Protein AF-A0A843FZ41-F1 (afdb_monomer_lite)

pLDDT: mean 89.77, std 14.77, range [37.66, 98.44]

Sequence (73 aa):
MNKFDLSRSELSNLIDEWIFNERDRAILKRRLLDGICYEPLAEEFDMSVRQIKNIVYKSQVKLFTKMKKMNCP

Structure (mmCIF, N/CA/C/O backbone):
data_AF-A0A843FZ41-F1
#
_entry.id   AF-A0A843FZ41-F1
#
loop_
_atom_site.group_PDB
_atom_site.id
_atom_site.type_symbol
_atom_site.label_atom_id
_atom_site.label_alt_id
_atom_site.label_comp_id
_atom_site.label_asym_id
_atom_site.label_entity_id
_atom_site.label_seq_id
_atom_site.pdbx_PDB_ins_code
_atom_site.Cartn_x
_atom_site.Cartn_y
_atom_site.Cartn_z
_atom_site.occupancy
_atom_site.B_iso_or_equiv
_atom_site.auth_seq_id
_atom_site.auth_comp_id
_atom_site.auth_asym_id
_atom_site.auth_atom_id
_atom_site.pdbx_PDB_model_num
ATOM 1 N N . MET A 1 1 ? 9.451 -2.817 12.279 1.00 37.66 1 MET A N 1
ATOM 2 C CA . MET A 1 1 ? 8.647 -4.054 12.360 1.00 37.66 1 MET A CA 1
ATOM 3 C C . MET A 1 1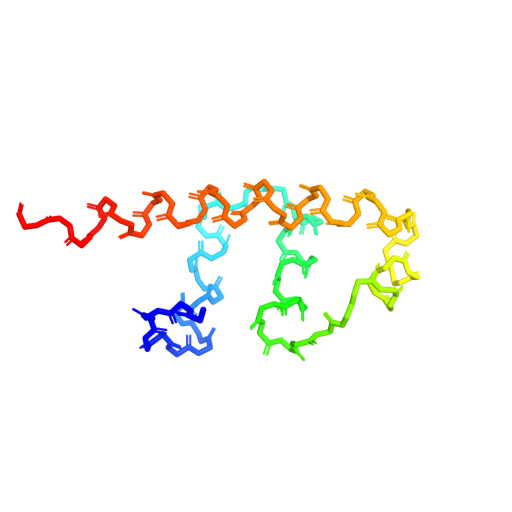 ? 7.365 -3.682 13.092 1.00 37.66 1 MET A C 1
ATOM 5 O O . MET A 1 1 ? 7.446 -3.309 14.255 1.00 37.66 1 MET A O 1
ATOM 9 N N . ASN A 1 2 ? 6.241 -3.550 12.383 1.00 49.12 2 ASN A N 1
ATOM 10 C CA . ASN A 1 2 ? 5.017 -2.978 12.958 1.00 49.12 2 ASN A CA 1
ATOM 11 C C . ASN A 1 2 ? 4.314 -4.000 13.865 1.00 49.12 2 ASN A C 1
ATOM 13 O O . ASN A 1 2 ? 4.016 -5.100 13.418 1.00 49.12 2 ASN A O 1
ATOM 17 N N . LYS A 1 3 ? 4.066 -3.605 15.122 1.00 49.62 3 LYS A N 1
ATOM 18 C CA . LYS A 1 3 ? 3.353 -4.346 16.179 1.00 49.62 3 LYS A CA 1
ATOM 19 C C . LYS A 1 3 ? 1.837 -4.401 15.924 1.00 49.62 3 LYS A C 1
ATOM 21 O O . LYS A 1 3 ? 1.069 -3.841 16.700 1.00 49.62 3 LYS A O 1
ATOM 26 N N . PHE A 1 4 ? 1.397 -4.996 14.826 1.00 61.69 4 PHE A N 1
ATOM 27 C CA . PHE A 1 4 ? -0.031 -5.215 14.609 1.00 61.69 4 PHE A CA 1
ATOM 28 C C . PHE A 1 4 ? -0.232 -6.650 14.133 1.00 61.69 4 PHE A C 1
ATOM 30 O O . PHE A 1 4 ? 0.049 -6.947 12.975 1.00 61.69 4 PHE A O 1
ATOM 37 N N . ASP A 1 5 ? -0.701 -7.520 15.032 1.00 73.12 5 ASP A N 1
ATOM 38 C CA . ASP A 1 5 ? -1.172 -8.874 14.708 1.00 73.12 5 ASP A CA 1
ATOM 39 C C . ASP A 1 5 ? -2.546 -8.780 14.030 1.00 73.12 5 ASP A C 1
ATOM 41 O O . ASP A 1 5 ? -3.565 -9.188 14.576 1.00 73.12 5 ASP A O 1
ATOM 45 N N . LEU A 1 6 ? -2.588 -8.155 12.852 1.00 83.12 6 LEU A N 1
ATOM 46 C CA . LEU A 1 6 ? -3.780 -8.152 12.010 1.00 83.12 6 LEU A CA 1
ATOM 47 C C . LEU A 1 6 ? -3.758 -9.382 11.113 1.00 83.12 6 LEU A C 1
ATOM 49 O O . LEU A 1 6 ? -2.763 -9.655 10.435 1.00 83.12 6 LEU A O 1
ATOM 53 N N . SER A 1 7 ? -4.886 -10.079 11.040 1.00 90.50 7 SER A N 1
ATOM 54 C CA . SER A 1 7 ? -5.104 -11.071 9.997 1.00 90.50 7 SER A CA 1
ATOM 55 C C . SER A 1 7 ? -5.067 -10.415 8.610 1.00 90.50 7 SER A C 1
ATOM 57 O O . SER A 1 7 ? -5.312 -9.214 8.437 1.00 90.50 7 SER A O 1
ATOM 59 N N . ARG A 1 8 ? -4.804 -11.227 7.579 1.00 93.38 8 ARG A N 1
ATOM 60 C CA . ARG A 1 8 ? -4.804 -10.774 6.178 1.00 93.38 8 ARG A CA 1
ATOM 61 C C . ARG A 1 8 ? -6.121 -10.076 5.803 1.00 93.38 8 ARG A C 1
ATOM 63 O O . ARG A 1 8 ? -6.096 -9.063 5.107 1.00 93.38 8 ARG A O 1
ATOM 70 N N . SER A 1 9 ? -7.252 -10.602 6.275 1.00 93.75 9 SER A N 1
ATOM 71 C CA . SER A 1 9 ? -8.586 -10.058 5.997 1.00 93.75 9 SER A CA 1
ATOM 72 C C . SER A 1 9 ? -8.813 -8.711 6.680 1.00 93.75 9 SER A C 1
ATOM 74 O O . SER A 1 9 ? -9.276 -7.777 6.032 1.00 93.75 9 SER A O 1
ATOM 76 N N . GLU A 1 10 ? -8.432 -8.570 7.952 1.00 92.62 10 GLU A N 1
ATOM 77 C CA . GLU A 1 10 ? -8.551 -7.295 8.672 1.00 92.62 10 GLU A CA 1
ATOM 78 C C . GLU A 1 10 ? -7.695 -6.207 8.026 1.00 92.62 10 GLU A C 1
ATOM 80 O O . GLU A 1 10 ? -8.167 -5.090 7.810 1.00 92.62 10 GLU A O 1
ATOM 85 N N . LEU A 1 11 ? -6.455 -6.536 7.649 1.00 92.12 11 LEU A N 1
ATOM 86 C CA . LEU A 1 11 ? -5.587 -5.588 6.959 1.00 92.12 11 LEU A CA 1
ATOM 87 C C . LEU A 1 11 ? -6.141 -5.215 5.577 1.00 92.12 11 LEU A C 1
ATOM 89 O O . LEU A 1 11 ? -6.117 -4.039 5.219 1.00 92.12 11 LEU A O 1
ATOM 93 N N . SER A 1 12 ? -6.683 -6.174 4.818 1.00 95.44 12 SER A N 1
ATOM 94 C CA . SER A 1 12 ? -7.343 -5.881 3.538 1.00 95.44 12 SER A CA 1
ATOM 95 C C . SER A 1 12 ? -8.520 -4.920 3.719 1.00 95.44 12 SER A C 1
ATOM 97 O O . SER A 1 12 ? -8.587 -3.916 3.013 1.00 95.44 12 SER A O 1
ATOM 99 N N . ASN A 1 13 ? -9.397 -5.185 4.690 1.00 94.81 13 ASN A N 1
ATOM 100 C CA . ASN A 1 13 ? -10.568 -4.350 4.962 1.00 94.81 13 ASN A CA 1
ATOM 101 C C . ASN A 1 13 ? -10.166 -2.932 5.384 1.00 94.81 13 ASN A C 1
ATOM 103 O O . ASN A 1 13 ? -10.747 -1.959 4.916 1.00 94.81 13 ASN A O 1
ATOM 107 N N . LEU A 1 14 ? -9.127 -2.789 6.212 1.00 93.50 14 LEU A N 1
ATOM 108 C CA . LEU A 1 14 ? -8.604 -1.477 6.597 1.00 93.50 14 LEU A CA 1
ATOM 109 C C . LEU A 1 14 ? -8.044 -0.695 5.401 1.00 93.50 14 LEU A C 1
ATOM 111 O O . LEU A 1 14 ? -8.197 0.526 5.335 1.00 93.50 14 LEU A O 1
ATOM 115 N N . ILE A 1 15 ? -7.378 -1.377 4.465 1.00 95.56 15 ILE A N 1
ATOM 116 C CA . ILE A 1 15 ? -6.896 -0.748 3.231 1.00 95.56 15 ILE A CA 1
ATOM 117 C C . ILE A 1 15 ? -8.083 -0.274 2.387 1.00 95.56 15 ILE A C 1
ATOM 119 O O . ILE A 1 15 ? -8.055 0.860 1.908 1.00 95.56 15 ILE A O 1
ATOM 123 N N . ASP A 1 16 ? -9.117 -1.105 2.238 1.00 96.56 16 ASP A N 1
ATOM 124 C CA . ASP A 1 16 ? -10.324 -0.767 1.477 1.00 96.56 16 ASP A CA 1
ATOM 125 C C . ASP A 1 16 ? -11.075 0.429 2.071 1.00 96.56 16 ASP A C 1
ATOM 127 O O . ASP A 1 16 ? -11.450 1.343 1.337 1.00 96.56 16 ASP A O 1
ATOM 131 N N . GLU A 1 17 ? -11.195 0.471 3.396 1.00 95.62 17 GLU A N 1
ATOM 132 C CA . GLU A 1 17 ? -11.880 1.538 4.126 1.00 95.62 17 GLU A CA 1
ATOM 133 C C . GLU A 1 17 ? -11.161 2.891 4.012 1.00 95.62 17 GLU A C 1
ATOM 135 O O . GLU A 1 17 ? -11.788 3.938 3.868 1.00 95.62 17 GLU A O 1
ATOM 140 N N . TRP A 1 18 ? -9.824 2.909 4.088 1.00 95.56 18 TRP A N 1
ATOM 141 C CA . TRP A 1 18 ? -9.083 4.166 4.260 1.00 95.56 18 TRP A CA 1
ATOM 142 C C . TRP A 1 18 ? -8.341 4.654 3.018 1.00 95.56 18 TRP A C 1
ATOM 144 O O . TRP A 1 18 ? -7.968 5.835 2.957 1.00 95.56 18 TRP A O 1
ATOM 154 N N . ILE A 1 19 ? -8.107 3.806 2.019 1.00 96.31 19 ILE A N 1
ATOM 155 C CA . ILE A 1 19 ? -7.419 4.178 0.780 1.00 96.31 19 ILE A CA 1
ATOM 156 C C . ILE A 1 19 ? -8.449 4.210 -0.354 1.00 96.31 19 ILE A C 1
ATOM 158 O O . ILE A 1 19 ? -8.882 3.192 -0.868 1.00 96.31 19 ILE A O 1
ATOM 162 N N . PHE A 1 20 ? -8.869 5.405 -0.764 1.00 95.12 20 PHE A N 1
ATOM 163 C CA . PHE A 1 20 ? -9.972 5.542 -1.726 1.00 95.12 20 PHE A CA 1
ATOM 164 C C . PHE A 1 20 ? -9.551 5.377 -3.185 1.00 95.12 20 PHE A C 1
ATOM 166 O O . PHE A 1 20 ? -10.371 4.994 -4.017 1.00 95.12 20 PHE A O 1
ATOM 173 N N . ASN A 1 21 ? -8.281 5.633 -3.502 1.00 96.62 21 ASN A N 1
ATOM 174 C CA . ASN A 1 21 ? -7.769 5.403 -4.844 1.00 96.62 21 ASN A CA 1
ATOM 175 C C . ASN A 1 21 ? -7.564 3.898 -5.066 1.00 96.62 21 ASN A C 1
ATOM 177 O O . ASN A 1 21 ? -6.829 3.252 -4.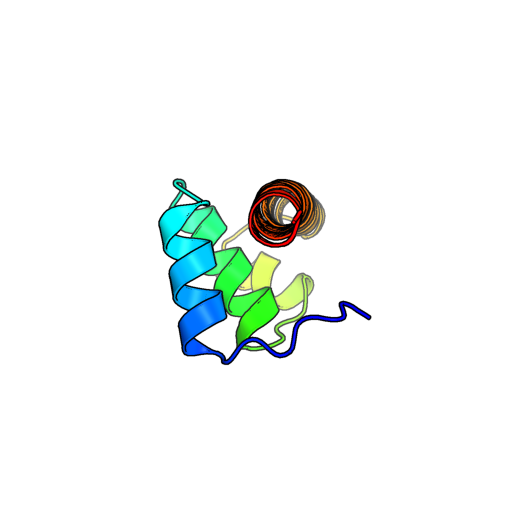324 1.00 96.62 21 ASN A O 1
ATOM 181 N N . GLU A 1 22 ? -8.219 3.353 -6.087 1.00 97.56 22 GLU A N 1
ATOM 182 C CA . GLU A 1 22 ? -8.207 1.921 -6.385 1.00 97.56 22 GLU A CA 1
ATOM 183 C C . GLU A 1 22 ? -6.818 1.392 -6.747 1.00 97.56 22 GLU A C 1
ATOM 185 O O . GLU A 1 22 ? -6.403 0.355 -6.230 1.00 97.56 22 GLU A O 1
ATOM 190 N N . ARG A 1 23 ? -6.064 2.133 -7.564 1.00 97.75 23 ARG A N 1
ATOM 191 C CA . ARG A 1 23 ? -4.689 1.765 -7.914 1.00 97.75 23 ARG A CA 1
ATOM 192 C C . ARG A 1 23 ? -3.806 1.740 -6.669 1.00 97.75 23 ARG A C 1
ATOM 194 O O . ARG A 1 23 ? -3.070 0.782 -6.459 1.00 97.75 23 ARG A O 1
ATOM 201 N N . ASP A 1 24 ? -3.913 2.755 -5.815 1.00 97.69 24 ASP A N 1
ATOM 202 C CA . ASP A 1 24 ? -3.121 2.821 -4.585 1.00 97.69 24 ASP A CA 1
ATOM 203 C C . ASP A 1 24 ? -3.505 1.690 -3.612 1.00 97.69 24 ASP A C 1
ATOM 205 O O . ASP A 1 24 ? -2.619 1.114 -2.977 1.00 97.69 24 ASP A O 1
ATOM 209 N N . ARG A 1 25 ? -4.794 1.310 -3.535 1.00 97.75 25 ARG A N 1
ATOM 210 C CA . ARG A 1 25 ? -5.239 0.110 -2.798 1.00 97.75 25 ARG A CA 1
ATOM 211 C C . ARG A 1 25 ? -4.577 -1.146 -3.331 1.00 97.75 25 ARG A C 1
ATOM 213 O O . ARG A 1 25 ? -4.028 -1.909 -2.542 1.00 97.75 25 ARG A O 1
ATOM 220 N N . ALA A 1 26 ? -4.638 -1.364 -4.643 1.00 98.06 26 ALA A N 1
ATOM 221 C CA . ALA A 1 26 ? -4.088 -2.553 -5.280 1.00 98.06 26 ALA A CA 1
ATOM 222 C C . ALA A 1 26 ? -2.578 -2.670 -5.015 1.00 98.06 26 ALA A C 1
ATOM 224 O O . ALA A 1 26 ? -2.124 -3.699 -4.510 1.00 98.06 26 ALA A O 1
ATOM 225 N N . ILE A 1 27 ? -1.825 -1.584 -5.225 1.00 98.06 27 ILE A N 1
ATOM 226 C CA . ILE A 1 27 ? -0.387 -1.509 -4.923 1.00 98.06 27 ILE A CA 1
ATOM 227 C C . ILE A 1 27 ? -0.125 -1.844 -3.448 1.00 98.06 27 ILE A C 1
ATOM 229 O O . ILE A 1 27 ? 0.769 -2.631 -3.125 1.00 98.06 27 ILE A O 1
ATOM 233 N N . LEU A 1 28 ? -0.904 -1.264 -2.531 1.00 96.94 28 LEU A N 1
ATOM 234 C CA . LEU A 1 28 ? -0.697 -1.456 -1.100 1.00 96.94 28 LEU A CA 1
ATOM 235 C C . LEU A 1 28 ? -1.044 -2.880 -0.644 1.00 96.94 28 LEU A C 1
ATOM 237 O O . LEU A 1 28 ? -0.321 -3.430 0.185 1.00 96.94 28 LEU A O 1
ATOM 241 N N . LYS A 1 29 ? -2.093 -3.496 -1.203 1.00 96.81 29 LYS A N 1
ATOM 242 C CA . LYS A 1 29 ? -2.459 -4.896 -0.945 1.00 96.81 29 LYS A CA 1
ATOM 243 C C . LYS A 1 29 ? -1.369 -5.847 -1.425 1.00 96.81 29 LYS A C 1
ATOM 245 O O . LYS A 1 29 ? -0.910 -6.665 -0.634 1.00 96.81 29 LYS A O 1
ATOM 250 N N . ARG A 1 30 ? -0.871 -5.682 -2.654 1.00 97.62 30 ARG A N 1
ATOM 251 C CA . ARG A 1 30 ? 0.258 -6.477 -3.166 1.00 97.62 30 ARG A CA 1
ATOM 252 C C . ARG A 1 30 ? 1.496 -6.334 -2.281 1.00 97.62 30 ARG A C 1
ATOM 254 O O . ARG A 1 30 ? 2.162 -7.314 -1.959 1.00 97.62 30 ARG A O 1
ATOM 261 N N . ARG A 1 31 ? 1.785 -5.113 -1.819 1.00 96.19 31 ARG A N 1
ATOM 262 C CA . ARG A 1 31 ? 2.947 -4.855 -0.961 1.00 96.19 31 ARG A CA 1
ATOM 263 C C . ARG A 1 31 ? 2.807 -5.449 0.440 1.00 96.19 31 ARG A C 1
ATOM 265 O O . ARG A 1 31 ? 3.766 -6.026 0.944 1.00 96.19 31 ARG A O 1
ATOM 272 N N . LEU A 1 32 ? 1.667 -5.241 1.096 1.00 93.94 32 LEU A N 1
ATOM 273 C CA . LEU A 1 32 ? 1.480 -5.574 2.512 1.00 93.94 32 LEU A CA 1
ATOM 274 C C . LEU A 1 32 ? 0.930 -6.981 2.745 1.00 93.94 32 LEU A C 1
ATOM 276 O O . LEU A 1 32 ? 1.284 -7.592 3.747 1.00 93.94 32 LEU A O 1
ATOM 280 N N . LEU A 1 33 ? 0.072 -7.480 1.854 1.00 94.62 33 LEU A N 1
ATOM 281 C CA . LEU A 1 33 ? -0.548 -8.798 1.989 1.00 94.62 33 LEU A CA 1
ATOM 282 C C . LEU A 1 33 ? 0.271 -9.883 1.281 1.00 94.62 33 LEU A C 1
ATOM 284 O O . LEU A 1 33 ? 0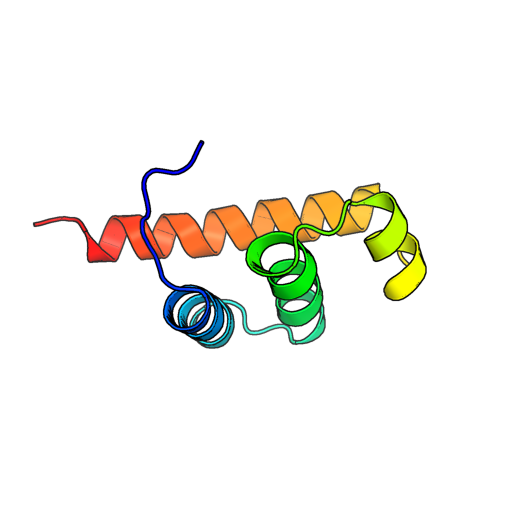.383 -10.984 1.812 1.00 94.62 33 LEU A O 1
ATOM 288 N N . ASP A 1 34 ? 0.830 -9.580 0.105 1.00 94.56 34 ASP A N 1
ATOM 289 C CA . ASP A 1 34 ? 1.562 -10.559 -0.719 1.00 94.56 34 ASP A CA 1
ATOM 290 C C . ASP A 1 34 ? 3.094 -10.406 -0.628 1.00 94.56 34 ASP A C 1
ATOM 292 O O . ASP A 1 34 ? 3.835 -11.247 -1.128 1.00 94.56 34 ASP A O 1
ATOM 296 N N . GLY A 1 35 ? 3.593 -9.342 0.013 1.00 94.50 35 GLY A N 1
ATOM 297 C CA . GLY A 1 35 ? 5.026 -9.136 0.255 1.00 94.50 35 GLY A CA 1
ATOM 298 C C . GLY A 1 35 ? 5.850 -8.724 -0.972 1.00 94.50 35 GLY A C 1
ATOM 299 O O . GLY A 1 35 ? 7.080 -8.724 -0.899 1.00 94.50 35 GLY A O 1
ATOM 300 N N . ILE A 1 36 ? 5.212 -8.338 -2.082 1.00 97.25 36 ILE A N 1
ATOM 301 C CA . ILE A 1 36 ? 5.896 -8.025 -3.349 1.00 97.25 36 ILE A CA 1
ATOM 302 C C . ILE A 1 36 ? 6.840 -6.821 -3.194 1.00 97.25 36 ILE A C 1
ATOM 304 O O . ILE A 1 36 ? 6.500 -5.826 -2.546 1.00 97.25 36 ILE A O 1
ATOM 308 N N . CYS A 1 37 ? 8.047 -6.908 -3.764 1.00 97.25 37 CYS A N 1
ATOM 309 C CA . CYS A 1 37 ? 9.048 -5.831 -3.777 1.00 97.25 37 CYS A CA 1
ATOM 310 C C . CYS A 1 37 ? 8.625 -4.638 -4.655 1.00 97.25 37 CYS A C 1
ATOM 312 O O . CYS A 1 37 ? 7.648 -4.705 -5.391 1.00 97.25 37 CYS A O 1
ATOM 314 N N . TYR A 1 38 ? 9.343 -3.514 -4.577 1.00 97.88 38 TYR A N 1
ATOM 315 C CA . TYR A 1 38 ? 8.943 -2.302 -5.303 1.00 97.88 38 TYR A CA 1
ATOM 316 C C . TYR A 1 38 ? 9.174 -2.397 -6.814 1.00 97.88 38 TYR A C 1
ATOM 318 O O . TYR A 1 38 ? 8.446 -1.763 -7.568 1.00 97.88 38 TYR A O 1
ATOM 326 N N . GLU A 1 39 ? 10.175 -3.161 -7.241 1.00 97.94 39 GLU A N 1
ATOM 327 C CA . GLU A 1 39 ? 10.568 -3.338 -8.636 1.00 97.94 39 GLU A CA 1
ATOM 328 C C . GLU A 1 39 ? 9.510 -4.140 -9.419 1.00 97.94 39 GLU A C 1
ATOM 330 O O . GLU A 1 39 ? 9.009 -3.607 -10.405 1.00 97.94 39 GLU A O 1
ATOM 335 N N . PRO A 1 40 ? 9.018 -5.306 -8.945 1.00 98.19 40 PRO A N 1
ATOM 336 C CA . PRO A 1 40 ? 7.908 -5.985 -9.618 1.00 98.19 40 PRO A CA 1
ATOM 337 C C . PRO A 1 40 ? 6.602 -5.178 -9.618 1.00 98.19 40 PRO A C 1
ATOM 339 O O . PRO A 1 40 ? 5.838 -5.250 -10.570 1.00 98.19 40 PRO A O 1
ATOM 342 N N . LEU A 1 41 ? 6.337 -4.374 -8.579 1.00 98.00 41 LEU A N 1
ATOM 343 C CA . LEU A 1 41 ? 5.174 -3.474 -8.564 1.00 98.00 41 LEU A CA 1
ATOM 344 C C . LEU A 1 41 ? 5.308 -2.344 -9.590 1.00 98.00 41 LEU A C 1
ATOM 346 O O . LEU A 1 41 ? 4.319 -1.900 -10.159 1.00 98.00 41 LEU A O 1
ATOM 350 N N . ALA A 1 42 ? 6.523 -1.841 -9.797 1.00 98.25 42 ALA A N 1
ATOM 351 C CA . ALA A 1 42 ? 6.793 -0.832 -10.811 1.00 98.25 42 ALA A CA 1
ATOM 352 C C . ALA A 1 42 ? 6.487 -1.381 -12.212 1.00 98.25 42 ALA A C 1
ATOM 354 O O . ALA A 1 42 ? 5.815 -0.710 -12.990 1.00 98.25 42 ALA A O 1
ATOM 355 N N . GLU A 1 43 ? 6.897 -2.620 -12.481 1.00 97.88 43 GLU A N 1
ATOM 356 C CA . GLU A 1 43 ? 6.581 -3.330 -13.723 1.00 97.88 43 GLU A CA 1
ATOM 357 C C . GLU A 1 43 ? 5.076 -3.619 -13.859 1.00 97.88 43 GLU A C 1
ATOM 359 O O . GLU A 1 43 ? 4.480 -3.283 -14.877 1.00 97.88 43 GLU A O 1
ATOM 364 N N . GLU A 1 44 ? 4.435 -4.181 -12.828 1.00 97.75 44 GLU A N 1
ATOM 365 C CA . GLU A 1 44 ? 3.014 -4.568 -12.851 1.00 97.75 44 GLU A CA 1
ATOM 366 C C . GLU A 1 44 ? 2.070 -3.382 -13.098 1.00 97.75 44 GLU A C 1
ATOM 368 O O . GLU A 1 44 ? 1.056 -3.526 -13.779 1.00 97.75 44 GLU A O 1
ATOM 373 N N . PHE A 1 45 ? 2.389 -2.214 -12.538 1.00 97.56 45 PHE A N 1
ATOM 374 C CA . PHE A 1 45 ? 1.532 -1.029 -12.609 1.00 97.56 45 PHE A CA 1
ATOM 375 C C . PHE A 1 45 ? 1.998 0.009 -13.643 1.00 97.56 45 PHE A C 1
ATOM 377 O O . PHE A 1 45 ? 1.390 1.078 -13.709 1.00 97.56 45 PHE A O 1
ATOM 384 N N . ASP A 1 46 ? 3.042 -0.289 -14.426 1.00 98.00 46 ASP A N 1
ATOM 385 C CA . ASP A 1 46 ? 3.665 0.617 -15.406 1.00 98.00 46 ASP A CA 1
ATOM 386 C C . ASP A 1 46 ? 4.049 1.983 -14.795 1.00 98.00 46 ASP A C 1
ATOM 388 O O . ASP A 1 46 ? 3.647 3.066 -15.227 1.00 98.00 46 ASP A O 1
ATOM 392 N N . MET A 1 47 ? 4.792 1.938 -13.685 1.00 97.81 47 MET A N 1
ATOM 393 C CA . MET A 1 47 ? 5.226 3.121 -12.935 1.00 97.81 47 MET A CA 1
ATOM 394 C C . MET A 1 47 ? 6.704 3.021 -12.582 1.00 97.81 47 MET A C 1
ATOM 396 O O . MET A 1 47 ? 7.256 1.944 -12.420 1.00 97.81 47 MET A O 1
ATOM 400 N N . SER A 1 48 ? 7.366 4.151 -12.340 1.00 98.44 48 SER A N 1
ATOM 401 C CA . SER A 1 48 ? 8.715 4.109 -11.769 1.00 98.44 48 SER A CA 1
ATOM 402 C C . SER A 1 48 ? 8.695 3.593 -10.323 1.00 98.44 48 SER A C 1
ATOM 404 O O . SER A 1 48 ? 7.805 3.924 -9.532 1.00 98.44 48 SER A O 1
ATOM 406 N N . VAL A 1 49 ? 9.763 2.900 -9.915 1.00 98.38 49 VAL A N 1
ATOM 407 C CA . VAL A 1 49 ? 9.986 2.467 -8.518 1.00 98.38 49 VAL A CA 1
ATOM 408 C C . VAL A 1 49 ? 9.832 3.629 -7.529 1.00 98.38 49 VAL A C 1
ATOM 410 O O . VAL A 1 49 ? 9.310 3.462 -6.426 1.00 98.38 49 VAL A O 1
ATOM 413 N N . ARG A 1 50 ? 10.245 4.842 -7.921 1.00 98.44 50 ARG A N 1
ATOM 414 C CA . ARG A 1 50 ? 10.084 6.056 -7.108 1.00 98.44 50 ARG A CA 1
ATOM 415 C C . ARG A 1 50 ? 8.612 6.406 -6.884 1.00 98.44 50 ARG A C 1
ATOM 417 O O . ARG A 1 50 ? 8.241 6.753 -5.763 1.00 98.44 50 ARG A O 1
ATOM 424 N N . GLN A 1 51 ? 7.780 6.332 -7.921 1.00 98.25 51 GLN A N 1
ATOM 425 C CA . GLN A 1 51 ? 6.345 6.591 -7.794 1.00 98.25 51 GLN A CA 1
ATOM 426 C C . GLN A 1 51 ? 5.672 5.534 -6.914 1.00 98.25 51 GLN A C 1
ATOM 428 O O . GLN A 1 51 ? 4.929 5.911 -6.009 1.00 98.25 51 GLN A O 1
ATOM 433 N N . ILE A 1 52 ? 6.002 4.250 -7.096 1.00 98.44 52 ILE A N 1
ATOM 434 C CA . ILE A 1 52 ? 5.502 3.165 -6.238 1.00 98.44 52 ILE A CA 1
ATOM 435 C C . ILE A 1 52 ? 5.864 3.417 -4.773 1.00 98.44 52 ILE A C 1
ATOM 437 O O . ILE A 1 52 ? 4.985 3.415 -3.912 1.00 98.44 52 ILE A O 1
ATOM 441 N N . LYS A 1 53 ? 7.13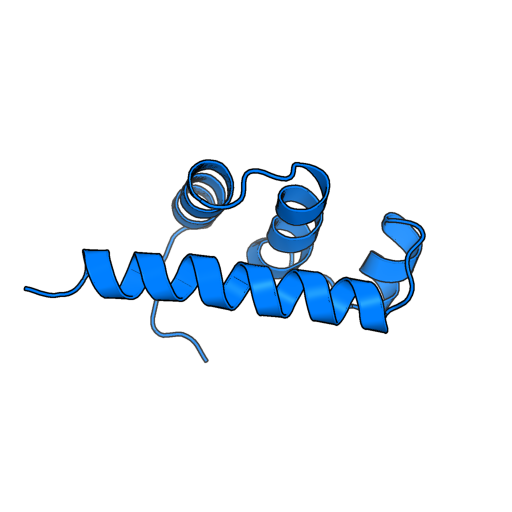9 3.707 -4.475 1.00 98.19 53 LYS A N 1
ATOM 442 C CA . LYS A 1 53 ? 7.583 4.037 -3.112 1.00 98.19 53 LYS A CA 1
ATOM 443 C C . LYS A 1 53 ? 6.775 5.198 -2.535 1.00 98.19 53 LYS A C 1
ATOM 445 O O . LYS A 1 53 ? 6.257 5.084 -1.428 1.00 98.19 53 LYS A O 1
ATOM 450 N N . ASN A 1 54 ? 6.607 6.286 -3.287 1.00 98.31 54 ASN A N 1
ATOM 451 C CA . ASN A 1 54 ? 5.826 7.442 -2.841 1.00 98.31 54 ASN A CA 1
ATOM 452 C C . ASN A 1 54 ? 4.367 7.082 -2.515 1.00 98.31 54 ASN A C 1
ATOM 454 O O . ASN A 1 54 ? 3.848 7.546 -1.498 1.00 98.31 54 ASN A O 1
ATOM 458 N N . ILE A 1 55 ? 3.717 6.261 -3.347 1.00 97.75 55 ILE A N 1
ATOM 459 C CA . ILE A 1 55 ? 2.347 5.779 -3.115 1.00 97.75 55 ILE A CA 1
ATOM 460 C C . ILE A 1 55 ? 2.288 4.938 -1.840 1.00 97.75 55 ILE A C 1
ATOM 462 O O . ILE A 1 55 ? 1.461 5.208 -0.964 1.00 97.75 55 ILE A O 1
ATOM 466 N N . VAL A 1 56 ? 3.192 3.964 -1.700 1.00 97.38 56 VAL A N 1
ATOM 467 C CA . VAL A 1 56 ? 3.243 3.075 -0.533 1.00 97.38 56 VAL A CA 1
ATOM 468 C C . VAL A 1 56 ? 3.464 3.878 0.745 1.00 97.38 56 VAL A C 1
ATOM 470 O O . VAL A 1 56 ? 2.689 3.729 1.687 1.00 97.38 56 VAL A O 1
ATOM 473 N N . TYR A 1 57 ? 4.451 4.777 0.780 1.00 96.81 57 TY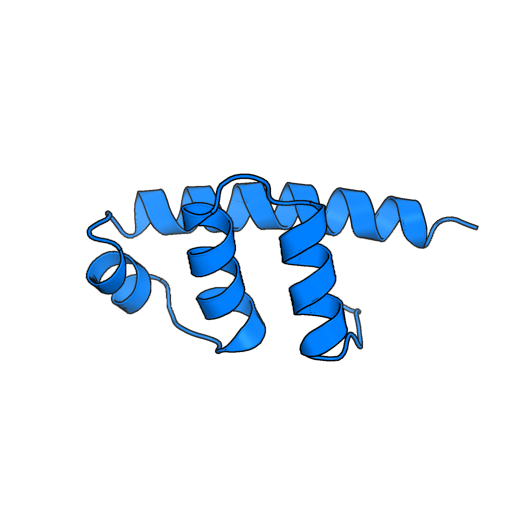R A N 1
ATOM 474 C CA . TYR A 1 57 ? 4.738 5.580 1.971 1.00 96.81 57 TYR A CA 1
ATOM 475 C C . TYR A 1 57 ? 3.558 6.471 2.369 1.00 96.81 57 TYR A C 1
ATOM 477 O O . TYR A 1 57 ? 3.156 6.469 3.533 1.00 96.81 57 TYR A O 1
ATOM 485 N N . LYS A 1 58 ? 2.955 7.199 1.418 1.00 96.00 58 LYS A N 1
ATOM 486 C CA . LYS A 1 58 ? 1.788 8.053 1.702 1.00 96.00 58 LYS A CA 1
ATOM 487 C C . LYS A 1 58 ? 0.606 7.238 2.227 1.00 96.00 58 LYS A C 1
ATOM 489 O O . LYS A 1 58 ? -0.039 7.639 3.198 1.00 96.00 58 LYS A O 1
ATOM 494 N N . SER A 1 59 ? 0.351 6.083 1.622 1.00 96.06 59 SER A N 1
ATOM 495 C CA . SER A 1 59 ? -0.771 5.224 1.999 1.00 96.06 59 SER A CA 1
ATOM 496 C C . SER A 1 59 ? -0.550 4.558 3.359 1.00 96.06 59 SER A C 1
ATOM 498 O O . SER A 1 59 ? -1.461 4.551 4.184 1.00 96.06 59 SER A O 1
ATOM 500 N N . GLN A 1 60 ? 0.670 4.099 3.656 1.00 94.06 60 GLN A N 1
ATOM 501 C CA . GLN A 1 60 ? 1.045 3.580 4.976 1.00 94.06 60 GLN A CA 1
ATOM 502 C C . GLN A 1 60 ? 0.904 4.640 6.071 1.00 94.06 60 GLN A C 1
ATOM 504 O O . GLN A 1 60 ? 0.343 4.353 7.126 1.00 94.06 60 GLN A O 1
ATOM 509 N N . VAL A 1 61 ? 1.351 5.877 5.828 1.00 93.62 61 VAL A N 1
ATOM 510 C CA . VAL A 1 61 ? 1.176 6.981 6.787 1.00 93.62 61 VAL A CA 1
ATOM 511 C C . VAL A 1 61 ? -0.306 7.224 7.064 1.00 93.62 61 VAL A C 1
ATOM 513 O O . VAL A 1 61 ? -0.694 7.343 8.230 1.00 93.62 61 VAL A O 1
ATOM 516 N N . LYS A 1 62 ? -1.150 7.241 6.023 1.00 92.81 62 LYS A N 1
ATOM 517 C CA . LYS A 1 62 ? -2.602 7.404 6.175 1.00 92.81 62 LYS A CA 1
ATOM 518 C C . LYS A 1 62 ? -3.201 6.263 7.002 1.00 92.81 62 LYS A C 1
ATOM 520 O O . LYS A 1 62 ? -3.903 6.530 7.976 1.00 92.81 62 LYS A O 1
ATOM 525 N N . LEU A 1 63 ? -2.870 5.018 6.661 1.00 91.81 63 LEU A N 1
ATOM 526 C CA . LEU A 1 63 ? -3.373 3.816 7.326 1.00 91.81 63 LEU A CA 1
ATOM 527 C C . LEU A 1 63 ? -2.949 3.760 8.802 1.00 91.81 63 LEU A C 1
ATOM 529 O O . LEU A 1 63 ? -3.793 3.649 9.688 1.00 91.81 63 LEU A O 1
ATOM 533 N N . PHE A 1 64 ? -1.659 3.931 9.101 1.00 87.88 64 PHE A N 1
ATOM 534 C CA . PHE A 1 64 ? -1.143 3.839 10.472 1.00 87.88 64 PHE A CA 1
ATOM 535 C C . PHE A 1 64 ? -1.588 5.004 11.354 1.00 87.88 64 PHE A C 1
ATOM 537 O O . PHE A 1 64 ? -1.805 4.818 12.550 1.00 87.88 64 PHE A O 1
ATOM 544 N N . THR A 1 65 ? -1.788 6.193 10.781 1.00 89.75 65 THR A N 1
ATOM 545 C CA . THR A 1 65 ? -2.409 7.311 11.510 1.00 89.75 65 THR A CA 1
ATOM 546 C C . THR A 1 65 ? -3.822 6.952 11.966 1.00 89.75 65 THR A C 1
ATOM 548 O O . THR A 1 65 ? -4.209 7.278 13.087 1.00 89.75 65 THR A O 1
ATOM 551 N N . LYS A 1 66 ? -4.591 6.252 11.125 1.00 87.12 66 LYS A N 1
ATOM 552 C CA . LYS A 1 66 ? -5.943 5.794 11.470 1.00 87.12 66 LYS A CA 1
ATOM 553 C C . LYS A 1 66 ? -5.920 4.663 12.493 1.00 87.12 66 LYS A C 1
ATOM 555 O O . LYS A 1 66 ? -6.662 4.730 13.466 1.00 87.12 66 LYS A O 1
ATOM 560 N N . MET A 1 67 ? -5.009 3.702 12.347 1.00 83.94 67 MET A N 1
ATOM 561 C CA . MET A 1 67 ? -4.828 2.621 13.322 1.00 83.94 67 MET A CA 1
ATOM 562 C C . MET A 1 67 ? -4.445 3.138 14.713 1.00 83.94 67 MET A C 1
ATOM 564 O O . MET A 1 67 ? -4.983 2.662 15.707 1.00 83.94 67 MET A O 1
ATOM 568 N N . LYS A 1 68 ? -3.563 4.142 14.808 1.00 79.06 68 LYS A N 1
ATOM 569 C CA . LYS A 1 68 ? -3.211 4.762 16.098 1.00 79.06 68 LYS A CA 1
ATOM 570 C C . LYS A 1 68 ? -4.413 5.419 16.776 1.00 79.06 68 LYS A C 1
ATOM 572 O O . LYS A 1 68 ? -4.547 5.305 17.985 1.00 79.06 68 LYS A O 1
ATOM 577 N N . LYS A 1 69 ? -5.295 6.070 16.008 1.00 71.38 69 LYS A N 1
ATOM 578 C CA . LYS A 1 69 ? -6.524 6.674 16.549 1.00 71.38 69 LYS 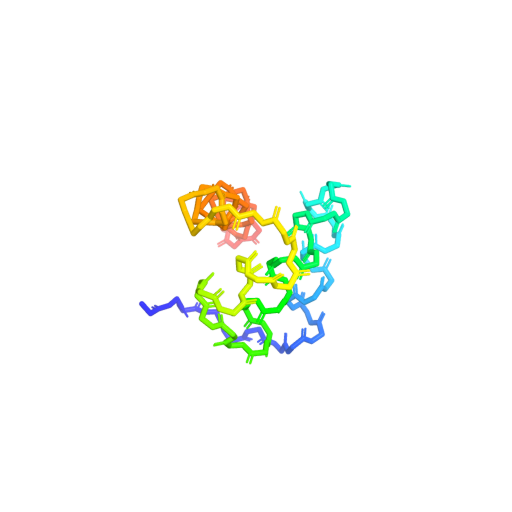A CA 1
ATOM 579 C C . LYS A 1 69 ? -7.523 5.636 17.067 1.00 71.38 69 LYS A C 1
ATOM 581 O O . LYS A 1 69 ? -8.219 5.932 18.023 1.00 71.38 69 LYS A O 1
ATOM 586 N N . MET A 1 70 ? -7.578 4.444 16.469 1.00 61.25 70 MET A N 1
ATOM 587 C CA . MET A 1 70 ? -8.447 3.350 16.932 1.00 61.25 70 MET A CA 1
ATOM 588 C C . MET A 1 70 ? -7.938 2.645 18.199 1.00 61.25 70 MET A C 1
ATOM 590 O O . MET A 1 70 ? -8.726 2.007 18.881 1.00 61.25 70 MET A O 1
ATOM 594 N N . ASN A 1 71 ? -6.644 2.755 18.516 1.00 59.72 71 ASN A N 1
ATOM 595 C CA . ASN A 1 71 ? -6.012 2.095 19.667 1.00 59.72 71 ASN A CA 1
ATOM 596 C C . ASN A 1 71 ? -5.649 3.076 20.800 1.00 59.72 71 ASN A C 1
ATOM 598 O O . ASN A 1 71 ? -4.840 2.744 21.665 1.00 59.72 71 ASN A O 1
ATOM 602 N N . CYS A 1 72 ? -6.182 4.301 20.766 1.00 41.75 72 CYS A N 1
ATOM 603 C CA . CYS A 1 72 ? -6.036 5.252 21.863 1.00 41.75 72 CYS A CA 1
ATOM 604 C C . CYS A 1 72 ? -7.197 5.013 22.847 1.00 41.75 72 CYS A C 1
ATOM 606 O O . CYS A 1 72 ? -8.337 5.123 22.395 1.00 41.75 72 CYS A O 1
ATOM 608 N N . PRO A 1 73 ? -6.928 4.634 24.114 1.00 48.81 73 PRO A N 1
ATOM 609 C CA . PRO A 1 73 ? -7.962 4.425 25.130 1.00 48.81 73 PRO A CA 1
ATOM 610 C C . PRO A 1 73 ? -8.744 5.704 25.442 1.00 48.81 73 PRO A C 1
ATOM 612 O O . PRO A 1 73 ? -8.174 6.808 25.259 1.00 48.81 73 PRO A O 1
#

Secondary structure (DSSP, 8-state):
-------HHHHHHHHHHH---HHHHHHHHHHHHS---HHHHHHHTT--HHHHHHHHHHHHHHHHHHHHHHT--

Radius of gyration: 12.37 Å; chains: 1; bounding box: 22×19×40 Å

Foldseek 3Di:
DDPDPDDLVRVLVLLVVFPPDPLLSVLQNCCPNVVDDLVVNCVVSVHDSVVSVVSNVVSVVRSVVVVVVVPDD